Protein AF-A0A5C4TIG8-F1 (afdb_monomer)

Radius of gyration: 18.13 Å; Cα contacts (8 Å, |Δi|>4): 26; chains: 1; bounding box: 36×26×47 Å

Secondary structure (DSSP, 8-state):
-------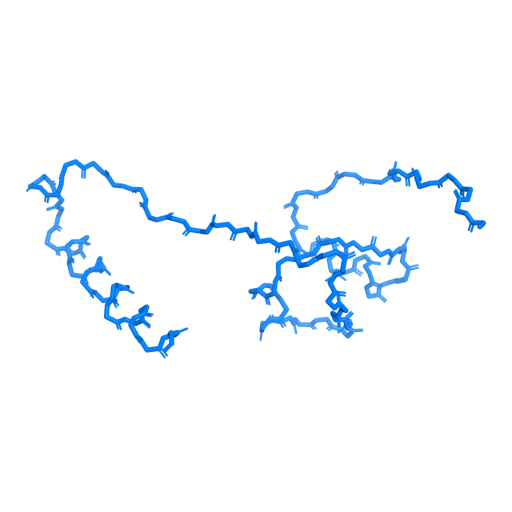------HHHHHHHHHTTS------HHHHHT--SS------SS----------S-GGGS-HHHHHHHHHHHHHHHTT-

pLDDT: mean 86.45, std 12.19, range [38.88, 96.75]

Structure (mmCIF, N/CA/C/O backbone):
data_AF-A0A5C4TIG8-F1
#
_entry.id   AF-A0A5C4TIG8-F1
#
loop_
_atom_site.group_PDB
_atom_site.id
_atom_site.type_symbol
_atom_site.label_atom_id
_atom_site.label_alt_id
_atom_site.label_comp_id
_atom_site.label_asym_id
_atom_site.label_entity_id
_atom_site.label_seq_id
_atom_site.pdbx_PDB_ins_code
_atom_site.Cartn_x
_atom_site.Cartn_y
_atom_site.Cartn_z
_atom_site.occupancy
_atom_site.B_iso_or_equiv
_atom_site.auth_seq_id
_atom_site.auth_comp_id
_atom_site.auth_asym_id
_atom_site.auth_atom_id
_atom_site.pdbx_PDB_model_num
ATOM 1 N N . MET A 1 1 ? 18.417 15.514 -22.309 1.00 38.88 1 MET A N 1
ATOM 2 C CA . MET A 1 1 ? 17.431 15.183 -23.361 1.00 38.88 1 MET A CA 1
ATOM 3 C C . MET A 1 1 ? 16.177 14.613 -22.695 1.00 38.88 1 MET A C 1
ATOM 5 O O . MET A 1 1 ? 16.063 13.410 -22.572 1.00 38.88 1 MET A O 1
ATOM 9 N N . PHE A 1 2 ? 15.262 15.465 -22.220 1.00 53.66 2 PHE A N 1
ATOM 10 C CA . PHE A 1 2 ? 13.915 15.064 -21.778 1.00 53.66 2 PHE A CA 1
ATOM 11 C C . PHE A 1 2 ? 12.914 15.904 -22.573 1.00 53.66 2 PHE A C 1
ATOM 13 O O . PHE A 1 2 ? 12.427 16.936 -22.120 1.00 53.66 2 PHE A O 1
ATOM 20 N N . ARG A 1 3 ? 12.714 15.532 -23.840 1.00 48.81 3 ARG A N 1
ATOM 21 C CA . ARG A 1 3 ? 11.700 16.155 -24.692 1.00 48.81 3 ARG A CA 1
ATOM 22 C C . ARG A 1 3 ? 10.348 15.525 -24.347 1.00 48.81 3 ARG A C 1
ATOM 24 O O . ARG A 1 3 ? 10.113 14.369 -24.664 1.00 48.81 3 ARG A O 1
ATOM 31 N N . HIS A 1 4 ? 9.501 16.341 -23.719 1.00 59.97 4 HIS A N 1
ATOM 32 C CA . HIS A 1 4 ? 8.038 16.242 -23.662 1.00 59.97 4 HIS A CA 1
ATOM 33 C C . HIS A 1 4 ? 7.488 15.074 -22.821 1.00 59.97 4 HIS A C 1
ATOM 35 O O . HIS A 1 4 ? 7.010 14.076 -23.353 1.00 59.97 4 HIS A O 1
ATOM 41 N N . LEU A 1 5 ? 7.491 15.229 -21.491 1.00 65.06 5 LEU A N 1
ATOM 42 C CA . LEU A 1 5 ? 6.615 14.429 -20.631 1.00 65.06 5 LEU A CA 1
ATOM 43 C C . LEU A 1 5 ? 5.164 14.832 -20.939 1.00 65.06 5 LEU A C 1
ATOM 45 O O . LEU A 1 5 ? 4.698 15.880 -20.499 1.00 65.06 5 LEU A O 1
ATOM 49 N N . ALA A 1 6 ? 4.479 14.034 -21.752 1.00 76.00 6 ALA A N 1
ATOM 50 C CA . ALA A 1 6 ? 3.071 14.223 -22.069 1.00 76.00 6 ALA A CA 1
ATOM 51 C C . ALA A 1 6 ? 2.248 13.201 -21.286 1.00 76.00 6 ALA A C 1
ATOM 53 O O . ALA A 1 6 ? 2.458 11.995 -21.421 1.00 76.00 6 ALA A O 1
ATOM 54 N N . ILE A 1 7 ? 1.309 13.686 -20.475 1.00 80.00 7 ILE A N 1
ATOM 55 C CA . ILE A 1 7 ? 0.311 12.833 -19.827 1.00 80.00 7 ILE A CA 1
ATOM 56 C C . ILE A 1 7 ? -0.640 12.358 -20.928 1.00 80.00 7 ILE A C 1
ATOM 58 O O . ILE A 1 7 ? -1.352 13.179 -21.505 1.00 80.00 7 ILE A O 1
ATOM 62 N N . ARG A 1 8 ? -0.606 11.059 -21.248 1.00 84.62 8 ARG A N 1
ATOM 63 C CA . ARG A 1 8 ? -1.488 10.463 -22.266 1.00 84.62 8 ARG A CA 1
ATOM 64 C C . ARG A 1 8 ? -2.866 10.149 -21.701 1.00 84.62 8 ARG A C 1
ATOM 66 O O . ARG A 1 8 ? -3.859 10.560 -22.285 1.00 84.62 8 ARG A O 1
ATOM 73 N N . ASP A 1 9 ? -2.897 9.518 -20.533 1.00 84.19 9 ASP A N 1
ATOM 74 C CA . ASP A 1 9 ? -4.119 9.051 -19.887 1.00 84.19 9 ASP A CA 1
ATOM 75 C C . ASP A 1 9 ? -4.165 9.515 -18.427 1.00 84.19 9 ASP A C 1
ATOM 77 O O . ASP A 1 9 ? -3.131 9.685 -17.774 1.00 84.19 9 ASP A O 1
ATOM 81 N N . LYS A 1 10 ? -5.378 9.735 -17.913 1.00 87.62 10 LYS A N 1
ATOM 82 C CA . LYS A 1 10 ? -5.642 10.025 -16.498 1.00 87.62 10 LYS A CA 1
ATOM 83 C C . LYS A 1 10 ? -6.649 9.011 -15.986 1.00 87.62 10 LYS A C 1
ATOM 85 O O . LYS A 1 10 ? -7.814 9.056 -16.368 1.00 87.62 10 LYS A O 1
ATOM 90 N N . ILE A 1 11 ? -6.185 8.102 -15.141 1.00 88.75 11 ILE A N 1
ATOM 91 C CA . ILE A 1 11 ? -6.969 6.978 -14.633 1.00 88.75 11 ILE A CA 1
ATOM 92 C C . ILE A 1 11 ? -6.808 6.965 -13.117 1.00 88.75 11 ILE A C 1
ATOM 94 O O . ILE A 1 11 ? -5.698 7.137 -12.622 1.00 88.75 11 ILE A O 1
ATOM 98 N N . GLN A 1 12 ? -7.921 6.826 -12.396 1.00 84.31 12 GLN A N 1
ATOM 99 C CA . GLN A 1 12 ? -7.936 6.818 -10.927 1.00 84.31 12 GLN A CA 1
ATOM 100 C C . GLN A 1 12 ? -7.982 5.408 -10.327 1.00 84.31 12 GLN A C 1
ATOM 102 O O . GLN A 1 12 ? -7.747 5.256 -9.136 1.00 84.31 12 GLN A O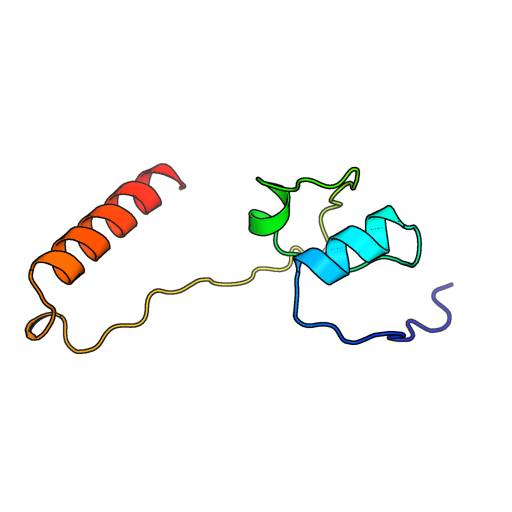 1
ATOM 107 N N . ASP A 1 13 ? -8.311 4.396 -11.129 1.00 90.00 13 ASP A N 1
ATOM 108 C CA . ASP A 1 13 ? -8.320 3.000 -10.700 1.00 90.00 13 ASP A CA 1
ATOM 109 C C . ASP A 1 13 ? -6.924 2.381 -10.861 1.00 90.00 13 ASP A C 1
ATOM 111 O O . ASP A 1 13 ? -6.446 2.168 -11.980 1.00 90.00 13 ASP A O 1
ATOM 115 N N . ASP A 1 14 ? -6.295 2.073 -9.728 1.00 88.62 14 ASP A N 1
ATOM 116 C CA . ASP A 1 14 ? -4.953 1.498 -9.652 1.00 88.62 14 ASP A CA 1
ATOM 117 C C . ASP A 1 14 ? -4.847 0.144 -10.366 1.00 88.62 14 ASP A C 1
ATOM 119 O O . ASP A 1 14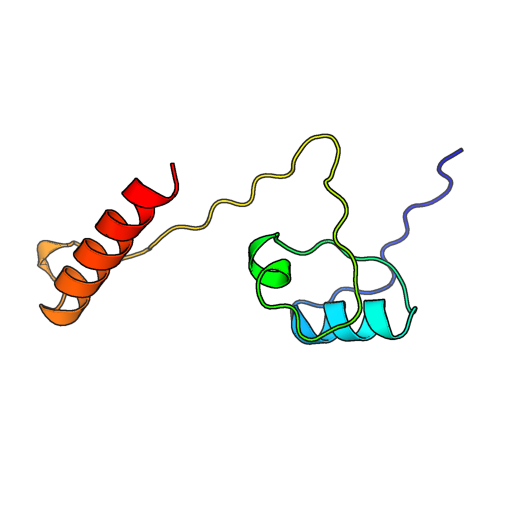 ? -3.828 -0.132 -11.002 1.00 88.62 14 ASP A O 1
ATOM 123 N N . TYR A 1 15 ? -5.889 -0.696 -10.328 1.00 91.69 15 TYR A N 1
ATOM 124 C CA . TYR A 1 15 ? -5.866 -1.989 -11.019 1.00 91.69 15 TYR A CA 1
ATOM 125 C C . TYR A 1 15 ? -5.844 -1.807 -12.532 1.00 91.69 15 TYR A C 1
ATOM 127 O O . TYR A 1 15 ? -5.064 -2.465 -13.221 1.00 91.69 15 TYR A O 1
ATOM 135 N N . THR A 1 16 ? -6.647 -0.874 -13.046 1.00 93.44 16 THR A N 1
ATOM 136 C CA . THR A 1 16 ? -6.640 -0.533 -14.471 1.00 93.44 16 THR A CA 1
ATOM 137 C C . THR A 1 16 ? -5.277 0.021 -14.890 1.00 93.44 16 THR A C 1
ATOM 139 O O . THR A 1 16 ? -4.718 -0.412 -15.898 1.00 93.44 16 THR A O 1
ATOM 142 N N . VAL A 1 17 ? -4.690 0.920 -14.092 1.00 93.38 17 VAL A N 1
ATOM 143 C CA . VAL A 1 17 ? -3.343 1.454 -14.342 1.00 93.38 17 VAL A CA 1
ATOM 144 C C . VAL A 1 17 ? -2.298 0.335 -14.395 1.00 93.38 17 VAL A C 1
ATOM 146 O O . VAL A 1 17 ? -1.512 0.278 -15.341 1.00 93.38 17 VAL A O 1
ATOM 149 N N . MET A 1 18 ? -2.287 -0.571 -13.415 1.00 94.38 18 MET A N 1
ATOM 150 C CA . MET A 1 18 ? -1.317 -1.668 -13.358 1.00 94.38 18 MET A CA 1
ATOM 151 C C . MET A 1 18 ? -1.482 -2.661 -14.517 1.00 94.38 18 MET A C 1
ATOM 153 O O . MET A 1 18 ? -0.483 -3.045 -15.127 1.00 94.38 18 MET A O 1
ATOM 157 N N . ALA A 1 19 ? -2.719 -3.005 -14.889 1.00 94.81 19 ALA A N 1
ATOM 158 C CA . ALA A 1 19 ? -3.004 -3.854 -16.047 1.00 94.81 19 ALA A CA 1
ATOM 159 C C . ALA A 1 19 ? -2.525 -3.216 -17.364 1.00 94.81 19 ALA A C 1
ATOM 161 O O . ALA A 1 19 ? -1.972 -3.892 -18.230 1.00 94.81 19 ALA A O 1
ATOM 162 N N . MET A 1 20 ? -2.677 -1.897 -17.520 1.00 94.75 20 MET A N 1
ATOM 163 C CA . MET A 1 20 ? -2.171 -1.181 -18.696 1.00 94.75 20 MET A CA 1
ATOM 164 C C . MET A 1 20 ? -0.640 -1.179 -18.770 1.00 94.75 20 MET A C 1
ATOM 166 O O . MET A 1 20 ? -0.075 -1.289 -19.862 1.00 94.75 20 MET A O 1
ATOM 170 N N . VAL A 1 21 ? 0.038 -1.068 -17.624 1.00 95.38 21 VAL A N 1
ATOM 171 C CA . VAL A 1 21 ? 1.502 -1.184 -17.548 1.00 95.38 21 VAL A CA 1
ATOM 172 C C . VAL A 1 21 ? 1.944 -2.603 -17.916 1.00 95.38 21 VAL A C 1
ATOM 174 O O . VAL A 1 21 ? 2.859 -2.757 -18.725 1.00 95.38 21 VAL A O 1
ATOM 177 N N . GLU A 1 22 ? 1.266 -3.635 -17.408 1.00 96.62 22 GLU A N 1
ATOM 178 C CA . GLU A 1 22 ? 1.518 -5.034 -17.784 1.00 96.62 22 GLU A CA 1
ATOM 179 C C . GLU A 1 22 ? 1.326 -5.266 -19.294 1.00 96.62 22 GLU A C 1
ATOM 181 O O . GLU A 1 22 ? 2.172 -5.879 -19.950 1.00 96.62 22 GLU A O 1
ATOM 186 N N . ALA A 1 23 ? 0.277 -4.677 -19.876 1.00 96.75 23 ALA A N 1
ATOM 187 C CA . ALA A 1 23 ? -0.001 -4.692 -21.312 1.00 96.75 23 ALA A CA 1
ATOM 188 C C . ALA A 1 23 ? 0.957 -3.819 -22.151 1.00 96.75 23 ALA A C 1
ATOM 190 O O . ALA A 1 23 ? 0.796 -3.715 -23.368 1.00 96.75 23 ALA A O 1
ATOM 191 N N . ARG A 1 24 ? 1.976 -3.208 -21.529 1.00 95.44 24 ARG A N 1
ATOM 192 C CA . ARG A 1 24 ? 3.002 -2.360 -22.163 1.00 95.44 24 ARG A CA 1
ATOM 193 C C . ARG A 1 24 ? 2.461 -1.092 -22.829 1.00 95.44 24 ARG A C 1
ATOM 195 O O . ARG A 1 24 ? 3.078 -0.574 -23.760 1.00 95.44 24 ARG A O 1
ATOM 202 N N . LEU A 1 25 ? 1.344 -0.555 -22.340 1.00 93.44 25 LEU A N 1
ATOM 203 C CA . LEU A 1 25 ? 0.767 0.694 -22.853 1.00 93.44 25 LEU A CA 1
ATOM 204 C C . LEU A 1 25 ? 1.481 1.948 -22.323 1.00 93.44 25 LEU A C 1
ATOM 206 O O . LEU A 1 25 ? 1.332 3.031 -22.890 1.00 93.44 25 LEU A O 1
ATOM 210 N N . GLY A 1 26 ? 2.296 1.815 -21.274 1.00 91.06 26 GLY A N 1
ATOM 211 C CA . GLY A 1 26 ? 3.092 2.914 -20.741 1.00 91.06 26 GLY A CA 1
ATOM 212 C C . GLY A 1 26 ? 3.709 2.617 -19.378 1.00 91.06 26 GLY A C 1
ATOM 213 O O . GLY A 1 26 ? 3.860 1.464 -18.981 1.00 91.06 26 GLY A O 1
ATOM 214 N N . VAL A 1 27 ? 4.061 3.691 -18.672 1.00 92.94 27 VAL A N 1
ATOM 215 C CA . VAL A 1 27 ? 4.517 3.686 -17.276 1.00 92.94 27 VAL A CA 1
ATOM 216 C C . VAL A 1 27 ? 3.592 4.574 -16.452 1.00 92.94 27 VAL A C 1
ATOM 218 O O . VAL A 1 27 ? 3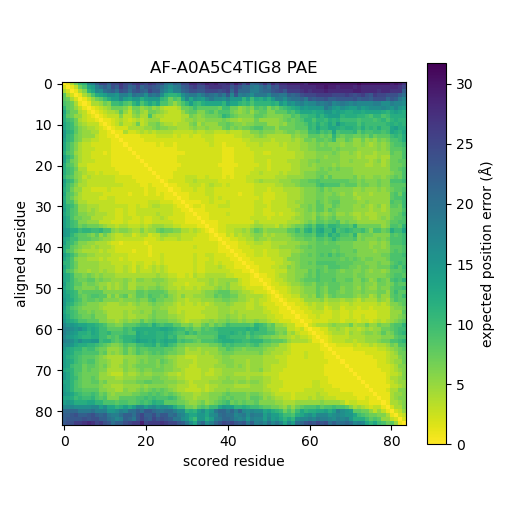.026 5.530 -16.985 1.00 92.94 27 VAL A O 1
ATOM 221 N N . SER A 1 28 ? 3.452 4.282 -15.163 1.00 92.31 28 SER A N 1
ATOM 222 C CA . SER A 1 28 ? 2.630 5.078 -14.253 1.00 92.31 28 SER A CA 1
ATOM 223 C C . SER A 1 28 ? 3.279 5.202 -12.878 1.00 92.31 28 SER A C 1
ATOM 225 O O . SER A 1 28 ? 4.221 4.477 -12.558 1.00 92.31 28 SER A O 1
ATOM 227 N N . PHE A 1 29 ? 2.760 6.124 -12.072 1.00 90.75 29 PHE A N 1
ATOM 228 C CA . PHE A 1 29 ? 3.068 6.220 -10.652 1.00 90.75 29 PHE A CA 1
ATOM 229 C C . PHE A 1 29 ? 2.010 5.456 -9.865 1.00 90.75 29 PHE A C 1
ATOM 231 O O . PHE A 1 29 ? 0.817 5.675 -10.055 1.00 90.75 29 PHE A O 1
ATOM 238 N N . VAL A 1 30 ? 2.460 4.580 -8.974 1.00 90.00 30 VAL A N 1
ATOM 239 C CA . VAL A 1 30 ? 1.615 3.851 -8.026 1.00 90.00 30 VAL A CA 1
ATOM 240 C C . VAL A 1 30 ? 2.259 3.923 -6.648 1.00 90.00 30 VAL A C 1
ATOM 242 O O . VAL A 1 30 ? 3.480 4.065 -6.538 1.00 90.00 30 VAL A O 1
ATOM 245 N N . SER A 1 31 ? 1.448 3.855 -5.595 1.00 89.44 31 SER A N 1
ATOM 246 C CA . SER A 1 31 ? 1.990 3.757 -4.240 1.00 89.44 31 SER A CA 1
ATOM 247 C C . SER A 1 31 ? 2.655 2.395 -4.029 1.00 89.44 31 SER A C 1
ATOM 249 O O . SER A 1 31 ? 2.246 1.390 -4.611 1.00 89.44 31 SER A O 1
ATOM 251 N N . GLU A 1 32 ? 3.666 2.348 -3.164 1.00 88.56 32 GLU A N 1
ATOM 252 C CA . GLU A 1 32 ? 4.324 1.091 -2.791 1.00 88.56 32 GLU A CA 1
ATOM 253 C C . GLU A 1 32 ? 3.336 0.080 -2.192 1.00 88.56 32 GLU A C 1
ATOM 255 O O . GLU A 1 32 ? 3.436 -1.113 -2.467 1.00 88.56 32 GLU A O 1
ATOM 260 N N . LEU A 1 33 ? 2.315 0.565 -1.477 1.00 88.06 33 LEU A N 1
ATOM 261 C CA . LEU A 1 33 ? 1.245 -0.262 -0.918 1.00 88.06 33 LEU A CA 1
ATOM 262 C C . LEU A 1 33 ? 0.521 -1.092 -1.991 1.00 88.06 33 LEU A C 1
ATOM 264 O O . LEU A 1 33 ? 0.200 -2.255 -1.757 1.00 88.06 33 LEU A O 1
ATOM 268 N N . MET A 1 34 ? 0.293 -0.521 -3.179 1.00 88.62 34 MET A N 1
ATOM 269 C CA . MET A 1 34 ? -0.337 -1.247 -4.291 1.00 88.62 34 MET A CA 1
ATOM 270 C C . MET A 1 34 ? 0.601 -2.290 -4.903 1.00 88.62 34 MET A C 1
ATOM 272 O O . MET A 1 34 ? 0.141 -3.314 -5.407 1.00 88.62 34 MET A O 1
ATOM 276 N N . LEU A 1 35 ? 1.917 -2.072 -4.822 1.00 88.94 35 LEU A N 1
ATOM 277 C CA . LEU A 1 35 ? 2.911 -3.038 -5.283 1.00 88.94 35 LEU A CA 1
ATOM 278 C C . LEU A 1 35 ? 3.038 -4.244 -4.343 1.00 88.94 35 LEU A C 1
ATOM 280 O O . LEU A 1 35 ? 3.334 -5.338 -4.816 1.00 88.94 35 LEU A O 1
ATOM 284 N N . THR A 1 36 ? 2.783 -4.076 -3.039 1.00 86.62 36 THR A N 1
ATOM 285 C CA . THR A 1 36 ? 2.895 -5.153 -2.037 1.00 86.62 36 THR A CA 1
ATOM 286 C C . THR A 1 36 ? 1.980 -6.345 -2.331 1.00 86.62 36 THR A C 1
ATOM 288 O O . THR A 1 36 ? 2.348 -7.480 -2.045 1.00 86.62 36 THR A O 1
ATOM 291 N N . ASN A 1 37 ? 0.812 -6.107 -2.931 1.00 83.62 37 ASN A N 1
ATOM 292 C CA . ASN A 1 37 ? -0.141 -7.153 -3.310 1.00 83.62 37 ASN A CA 1
ATOM 293 C C . ASN A 1 37 ? -0.494 -7.082 -4.804 1.00 83.62 37 ASN A C 1
ATOM 295 O O . ASN A 1 37 ? -1.656 -7.207 -5.189 1.00 83.62 37 ASN A O 1
ATOM 299 N N . CYS A 1 38 ? 0.504 -6.816 -5.649 1.00 88.00 38 CYS A N 1
ATOM 300 C CA . CYS A 1 38 ? 0.295 -6.663 -7.083 1.00 88.00 38 CYS A CA 1
ATOM 301 C C . CYS A 1 38 ? 0.064 -8.027 -7.763 1.00 88.00 38 CYS A C 1
ATOM 303 O O . CYS A 1 38 ? 0.951 -8.881 -7.710 1.00 88.00 38 CYS A O 1
ATOM 305 N N . PRO A 1 39 ? -1.076 -8.245 -8.448 1.00 92.44 39 PRO A N 1
ATOM 306 C CA . PRO A 1 39 ? -1.325 -9.485 -9.185 1.00 92.44 39 PRO A CA 1
ATOM 307 C C . PRO A 1 39 ? -0.728 -9.478 -10.603 1.00 92.44 39 PRO A C 1
ATOM 309 O O . PRO A 1 39 ? -0.892 -10.452 -11.332 1.00 92.44 39 PRO A O 1
ATOM 312 N N . PHE A 1 40 ? -0.076 -8.384 -11.007 1.00 94.94 40 PHE A N 1
ATOM 313 C CA . PHE A 1 40 ? 0.418 -8.167 -12.364 1.00 94.94 40 PHE A CA 1
ATOM 314 C C . PHE A 1 40 ? 1.937 -8.340 -12.442 1.00 94.94 40 PHE A C 1
ATOM 316 O O . PHE A 1 40 ? 2.669 -8.024 -11.503 1.00 94.94 40 PHE A O 1
ATOM 323 N N . ALA A 1 41 ? 2.436 -8.781 -13.595 1.00 95.44 41 ALA A N 1
ATOM 324 C CA . ALA A 1 41 ? 3.859 -8.948 -13.877 1.00 95.44 41 ALA A CA 1
ATOM 325 C C . ALA A 1 41 ? 4.555 -7.602 -14.172 1.00 95.44 41 ALA A C 1
ATOM 327 O O . ALA A 1 41 ? 5.103 -7.377 -15.254 1.00 95.44 41 ALA A O 1
ATOM 328 N N . ILE A 1 42 ? 4.539 -6.694 -13.196 1.00 94.56 42 ILE A N 1
ATOM 329 C CA . ILE A 1 42 ? 5.139 -5.358 -13.277 1.00 94.56 42 ILE A CA 1
ATOM 330 C C . ILE A 1 42 ? 6.207 -5.169 -12.198 1.00 94.56 42 ILE A C 1
ATOM 332 O O . ILE A 1 42 ? 6.235 -5.862 -11.185 1.00 94.56 42 ILE A O 1
ATOM 336 N N . LYS A 1 43 ? 7.112 -4.212 -12.415 1.00 92.81 43 LYS A N 1
ATOM 337 C CA . LYS A 1 43 ? 8.187 -3.893 -11.471 1.00 92.81 43 LYS A CA 1
ATOM 338 C C . LYS A 1 43 ? 8.109 -2.432 -11.051 1.00 92.81 43 LYS A C 1
ATOM 340 O O . LYS A 1 43 ? 8.171 -1.545 -11.898 1.00 92.81 43 LYS A O 1
ATOM 345 N N . GLY A 1 44 ? 8.045 -2.197 -9.743 1.00 92.88 44 GLY A N 1
ATOM 346 C CA . GLY A 1 44 ? 8.226 -0.871 -9.162 1.00 92.88 44 GLY A CA 1
ATOM 347 C C . GLY A 1 44 ? 9.681 -0.415 -9.229 1.00 92.88 44 GLY A C 1
ATOM 348 O O . GLY A 1 44 ? 10.605 -1.203 -9.009 1.00 92.88 44 GLY A O 1
ATOM 349 N N . ILE A 1 45 ? 9.886 0.865 -9.527 1.00 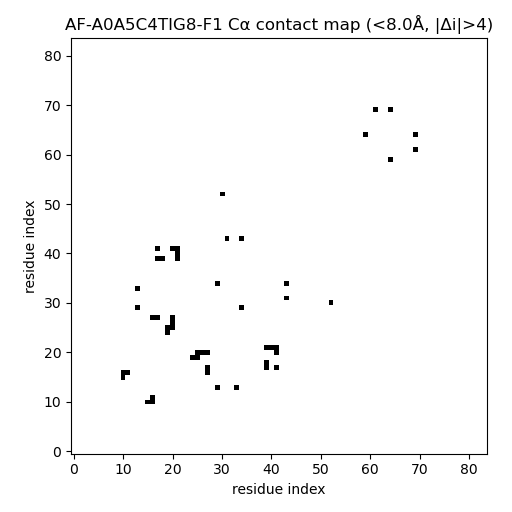92.19 45 ILE A N 1
ATOM 350 C CA . ILE A 1 45 ? 11.190 1.527 -9.461 1.00 92.19 45 ILE A CA 1
ATOM 351 C C . ILE A 1 45 ? 11.025 2.740 -8.540 1.00 92.19 45 ILE A C 1
ATOM 353 O O . ILE A 1 45 ? 10.095 3.520 -8.758 1.00 92.19 45 ILE A O 1
ATOM 357 N N . PRO A 1 46 ? 11.885 2.914 -7.519 1.00 91.00 46 PRO A N 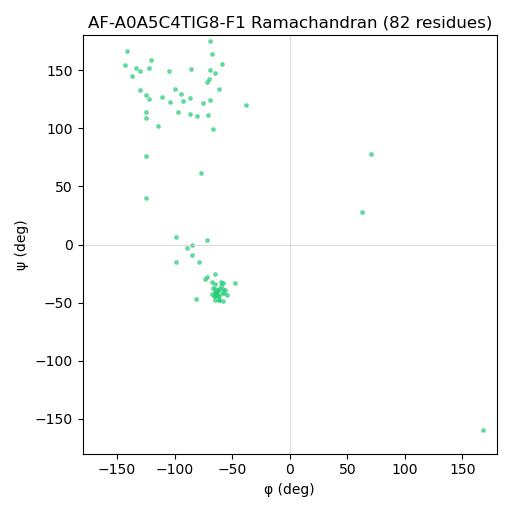1
ATOM 358 C CA . PRO A 1 46 ? 11.781 4.051 -6.616 1.00 91.00 46 PRO A CA 1
ATOM 359 C C . PRO A 1 46 ? 12.040 5.362 -7.361 1.00 91.00 46 PRO A C 1
ATOM 361 O O . PRO A 1 46 ? 12.848 5.428 -8.291 1.00 91.00 46 PRO A O 1
ATOM 364 N N . THR A 1 47 ? 11.370 6.427 -6.934 1.00 90.88 47 THR A N 1
ATOM 365 C CA . THR A 1 47 ? 11.578 7.762 -7.495 1.00 90.88 47 THR A CA 1
ATOM 366 C C . THR A 1 47 ? 12.733 8.468 -6.799 1.00 90.88 47 THR A C 1
ATOM 368 O O . THR A 1 47 ? 13.024 8.233 -5.628 1.00 90.88 47 THR A O 1
ATOM 371 N N . THR A 1 48 ? 13.406 9.364 -7.519 1.00 92.75 48 THR A N 1
ATOM 372 C CA . THR A 1 48 ? 14.386 10.286 -6.937 1.00 92.75 48 TH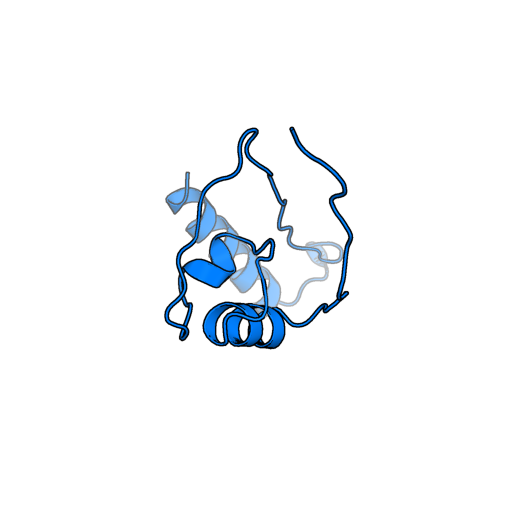R A CA 1
ATOM 373 C C . THR A 1 48 ? 13.988 11.715 -7.311 1.00 92.75 48 THR A C 1
ATOM 375 O O . THR A 1 48 ? 14.014 12.044 -8.498 1.00 92.75 48 THR A O 1
ATOM 378 N N . PRO A 1 49 ? 13.607 12.565 -6.340 1.00 90.88 49 PRO A N 1
ATOM 379 C CA . PRO A 1 49 ? 13.498 12.278 -4.904 1.00 90.88 49 PRO A CA 1
ATOM 380 C C . PRO A 1 49 ? 12.366 11.286 -4.572 1.00 90.88 49 PRO A C 1
ATOM 382 O O . PRO A 1 49 ? 11.479 11.035 -5.393 1.00 90.88 49 PRO A O 1
ATOM 385 N N . ALA A 1 50 ? 12.403 10.722 -3.363 1.00 88.94 50 ALA A N 1
ATOM 386 C CA . ALA A 1 50 ? 11.312 9.893 -2.860 1.00 88.94 50 ALA A CA 1
ATOM 387 C C . ALA A 1 50 ? 10.018 10.720 -2.772 1.00 88.94 50 ALA A C 1
ATOM 389 O O . ALA A 1 50 ? 10.028 11.855 -2.288 1.00 88.94 50 ALA A O 1
ATOM 390 N N . LEU A 1 51 ? 8.913 10.156 -3.257 1.00 88.19 51 LEU A N 1
ATOM 391 C CA . LEU A 1 51 ? 7.582 10.750 -3.158 1.00 88.19 51 LEU A CA 1
ATOM 392 C C . LEU A 1 51 ? 6.859 10.145 -1.955 1.00 88.19 51 LEU A C 1
ATOM 394 O O . LEU A 1 51 ? 6.530 8.963 -1.959 1.00 88.19 51 LEU A O 1
ATOM 398 N N . ASN A 1 52 ? 6.589 10.966 -0.943 1.00 85.06 52 ASN A N 1
ATOM 399 C CA . ASN A 1 52 ? 5.847 10.538 0.239 1.00 85.06 52 ASN A CA 1
ATOM 400 C C . ASN A 1 52 ? 4.358 10.836 0.054 1.00 85.06 52 ASN A C 1
ATOM 402 O O . ASN A 1 52 ? 3.976 11.988 -0.155 1.00 85.06 52 ASN A O 1
ATOM 406 N N . HIS A 1 53 ? 3.522 9.805 0.167 1.00 82.31 53 HIS A N 1
ATOM 407 C CA . HIS A 1 53 ? 2.068 9.935 0.138 1.00 82.31 53 HIS A CA 1
ATOM 408 C C . HIS A 1 53 ? 1.485 9.544 1.500 1.00 82.31 53 HIS A C 1
ATOM 410 O O . HIS A 1 53 ? 1.393 8.363 1.832 1.00 82.31 53 HIS A O 1
ATOM 416 N N . SER A 1 54 ? 1.114 10.539 2.308 1.00 86.56 54 SER A N 1
ATOM 417 C CA . SER A 1 54 ? 0.580 10.310 3.653 1.00 86.56 54 SER A CA 1
ATOM 418 C C . SER A 1 54 ? -0.808 9.669 3.600 1.00 86.56 54 SER A C 1
ATOM 420 O O . SER A 1 54 ? -1.733 10.227 3.014 1.00 86.56 54 SER A O 1
ATOM 422 N N . ILE A 1 55 ? -0.967 8.526 4.267 1.00 86.44 55 ILE A N 1
ATOM 423 C CA . ILE A 1 55 ? -2.267 7.897 4.530 1.00 86.44 55 ILE A CA 1
ATOM 424 C C . ILE A 1 55 ? -2.670 8.246 5.964 1.00 86.44 55 ILE A C 1
ATOM 426 O O . ILE A 1 55 ? -1.848 8.198 6.880 1.00 86.44 55 ILE A O 1
ATOM 430 N N . SER A 1 56 ? -3.919 8.657 6.172 1.00 89.31 56 SER A N 1
ATOM 431 C CA . SER A 1 56 ? -4.410 9.110 7.478 1.00 89.31 56 SER A CA 1
ATOM 432 C C . SER A 1 56 ? -5.796 8.555 7.772 1.00 89.31 56 SER A C 1
ATOM 434 O O . SER A 1 56 ? -6.620 8.413 6.871 1.00 89.31 56 SER A O 1
ATOM 436 N N . LEU A 1 57 ? -6.047 8.254 9.046 1.00 90.62 57 LEU A N 1
ATOM 437 C CA . LEU A 1 57 ? -7.367 7.878 9.540 1.00 90.62 57 LEU A CA 1
ATOM 438 C C . LEU A 1 57 ? -8.130 9.151 9.900 1.00 90.62 57 LEU A C 1
ATOM 440 O O . LEU A 1 57 ? -7.637 9.970 10.672 1.00 90.62 57 LEU A O 1
ATOM 444 N N . ALA A 1 58 ? -9.329 9.309 9.347 1.00 92.12 58 ALA A N 1
ATOM 445 C CA . ALA A 1 58 ? -10.223 10.409 9.676 1.00 92.12 58 ALA A CA 1
ATOM 446 C C . ALA A 1 58 ? -11.432 9.866 10.439 1.00 92.12 58 ALA A C 1
ATOM 448 O O . ALA A 1 58 ? -12.111 8.948 9.979 1.00 92.12 58 ALA A O 1
ATOM 449 N N . TYR A 1 59 ? -11.703 10.443 11.603 1.00 90.56 59 TYR A N 1
ATOM 450 C CA . TYR A 1 59 ? -12.836 10.087 12.443 1.00 90.56 59 TYR A CA 1
ATOM 451 C C . TYR A 1 59 ? -13.406 11.336 13.121 1.00 90.56 59 TYR A C 1
ATOM 453 O O . TYR A 1 59 ? -12.715 12.338 13.298 1.00 90.56 59 TYR A O 1
ATOM 461 N N . GLN A 1 60 ? -14.695 11.280 13.463 1.00 86.19 60 GLN A N 1
ATOM 462 C CA . GLN A 1 60 ? -15.330 12.280 14.328 1.00 86.19 60 GLN A CA 1
ATOM 463 C C . GLN A 1 60 ? -14.791 12.161 15.757 1.00 86.19 60 GLN A C 1
ATOM 465 O O . GLN A 1 60 ? -14.053 11.229 16.045 1.00 86.19 60 GLN A O 1
ATOM 470 N N . ASP A 1 61 ? -15.193 13.063 16.656 1.00 88.62 61 ASP A N 1
ATOM 471 C CA . ASP A 1 61 ? -14.782 13.048 18.066 1.00 88.62 61 ASP A CA 1
ATOM 472 C C . ASP A 1 61 ? -14.685 11.612 18.641 1.00 88.62 61 ASP A C 1
ATOM 474 O O . ASP A 1 61 ? -15.695 10.892 18.647 1.00 88.62 61 ASP A O 1
ATOM 478 N N . PRO A 1 62 ? -13.496 11.185 19.119 1.00 83.75 62 PRO A N 1
ATOM 479 C CA . PRO A 1 62 ? -13.280 9.870 19.715 1.00 83.75 62 PRO A CA 1
ATOM 480 C C . PRO A 1 62 ? -14.320 9.473 20.759 1.00 83.75 62 PRO A C 1
ATOM 482 O O . PRO A 1 62 ? -14.651 8.290 20.874 1.00 83.75 62 PRO A O 1
ATOM 485 N N . ALA A 1 63 ? -14.862 10.437 21.510 1.00 87.12 63 ALA A N 1
ATOM 486 C CA . ALA A 1 63 ? -15.893 10.181 22.509 1.00 87.12 63 ALA A CA 1
ATOM 487 C C . ALA A 1 63 ? -17.137 9.520 21.889 1.00 87.12 63 ALA A C 1
ATOM 489 O O . ALA A 1 63 ? -17.677 8.570 22.466 1.00 87.12 63 ALA A O 1
ATOM 490 N N . ASN A 1 64 ? -17.507 9.944 20.678 1.00 91.88 64 ASN A N 1
ATOM 491 C CA . ASN A 1 64 ? -18.716 9.538 19.959 1.00 91.88 64 ASN A CA 1
ATOM 492 C C . ASN A 1 64 ? -18.532 8.291 19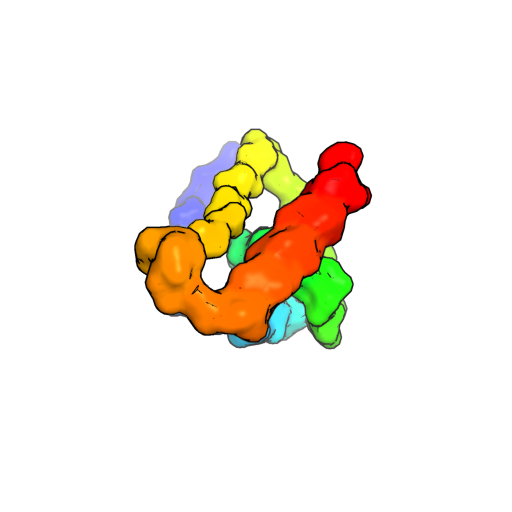.083 1.00 91.88 64 ASN A C 1
ATOM 494 O O . ASN A 1 64 ? -19.491 7.814 18.475 1.00 91.88 64 ASN A O 1
ATOM 498 N N . LEU A 1 65 ? -17.320 7.739 19.004 1.00 94.19 65 LEU A N 1
ATOM 499 C CA . LEU A 1 65 ? -17.071 6.532 18.226 1.00 94.19 65 LEU A CA 1
ATOM 500 C C . LEU A 1 65 ? -17.718 5.299 18.862 1.00 94.19 65 LEU A C 1
ATOM 502 O O . LEU A 1 65 ? -17.698 5.110 20.084 1.00 94.19 65 LEU A O 1
ATOM 506 N N . SER A 1 66 ? -18.233 4.416 18.002 1.00 94.94 66 SER A N 1
ATOM 507 C CA . SER A 1 66 ? -18.714 3.099 18.419 1.00 94.94 66 SER A CA 1
ATOM 508 C C . SER A 1 66 ? -17.592 2.298 19.090 1.00 94.94 66 SER A C 1
ATOM 510 O O . SER A 1 66 ? -16.408 2.509 18.812 1.00 94.94 66 SER A O 1
ATOM 512 N N . ILE A 1 67 ? -17.952 1.334 19.943 1.00 94.44 67 ILE A N 1
ATOM 513 C CA . ILE A 1 67 ? -16.967 0.446 20.584 1.00 94.44 67 ILE A CA 1
ATOM 514 C C . ILE A 1 67 ? -16.131 -0.276 19.517 1.00 94.44 67 ILE A C 1
ATOM 516 O O . ILE A 1 67 ? -14.914 -0.346 19.645 1.00 94.44 67 ILE A O 1
ATOM 520 N N . ALA A 1 68 ? -16.760 -0.745 18.435 1.00 95.44 68 ALA A N 1
ATOM 521 C CA . ALA A 1 68 ? -16.058 -1.398 17.332 1.00 95.44 68 ALA A CA 1
ATOM 522 C C . ALA A 1 68 ? -15.048 -0.457 16.652 1.00 95.44 68 ALA A C 1
ATOM 524 O O . ALA A 1 68 ? -13.908 -0.848 16.421 1.00 95.44 68 ALA A O 1
ATOM 525 N N . SER A 1 69 ? -15.430 0.798 16.395 1.00 95.00 69 SER A N 1
ATOM 526 C CA . SER A 1 69 ? -14.538 1.805 15.806 1.00 95.00 69 SER A CA 1
ATOM 527 C C . SER A 1 69 ? -13.351 2.125 16.716 1.00 95.00 69 SER A C 1
ATOM 529 O O . SER A 1 69 ? -12.233 2.222 16.225 1.00 95.00 69 SER A O 1
ATOM 531 N N . LYS A 1 70 ? -13.564 2.230 18.035 1.00 93.88 70 LYS A N 1
ATOM 532 C CA . LYS A 1 70 ? -12.482 2.430 19.016 1.00 93.88 70 LYS A CA 1
ATOM 533 C C . LYS A 1 70 ? -11.489 1.269 18.996 1.00 93.88 70 LYS A C 1
ATOM 535 O O . LYS A 1 70 ? -10.296 1.499 18.855 1.00 93.88 70 LYS A O 1
ATOM 540 N N . ARG A 1 71 ? -11.984 0.025 19.029 1.00 94.69 71 ARG A N 1
ATOM 541 C CA . ARG A 1 71 ? -11.137 -1.178 18.930 1.00 94.69 71 ARG A CA 1
ATOM 542 C C . ARG A 1 71 ? -10.371 -1.254 17.614 1.00 94.69 71 ARG A C 1
ATOM 544 O O . ARG A 1 71 ? -9.218 -1.663 17.611 1.00 94.69 71 ARG A O 1
ATOM 551 N N . PHE A 1 72 ? -10.995 -0.855 16.508 1.00 94.31 72 PHE A N 1
ATOM 552 C CA . PHE A 1 72 ? -10.318 -0.793 15.218 1.00 94.31 72 PHE A CA 1
ATOM 553 C C . PHE A 1 72 ? -9.191 0.246 15.214 1.00 94.31 72 PHE A C 1
ATOM 555 O O . PHE A 1 72 ? -8.103 -0.061 14.743 1.00 94.31 72 PHE A O 1
ATOM 562 N N . LEU A 1 73 ? -9.421 1.444 15.765 1.00 93.06 73 LEU A N 1
ATOM 563 C CA . LEU A 1 73 ? -8.374 2.464 15.886 1.00 93.06 73 LEU A CA 1
ATOM 564 C C . LEU A 1 73 ? -7.215 1.978 16.762 1.00 93.06 73 LEU A C 1
ATOM 566 O O . LEU A 1 73 ? -6.076 2.045 16.316 1.00 93.06 73 LEU A O 1
ATOM 570 N N . GLU A 1 74 ? -7.509 1.414 17.939 1.00 92.19 74 GLU A N 1
ATOM 571 C CA . GLU A 1 74 ? -6.501 0.812 18.829 1.00 92.19 74 GLU A CA 1
ATOM 572 C C . GLU A 1 74 ? -5.665 -0.248 18.093 1.00 92.19 74 GLU A C 1
ATOM 574 O O . GLU A 1 74 ? -4.441 -0.265 18.203 1.00 92.19 74 GLU A O 1
ATOM 579 N N . TYR A 1 75 ? -6.319 -1.104 17.301 1.00 93.75 75 TYR A N 1
ATOM 580 C CA . TYR A 1 75 ? -5.644 -2.118 16.496 1.00 93.75 75 TYR A CA 1
ATOM 581 C C . TYR A 1 75 ? -4.753 -1.506 15.407 1.00 93.75 75 TYR A C 1
ATOM 583 O O . TYR A 1 75 ? -3.601 -1.899 15.253 1.00 93.75 75 TYR A O 1
ATOM 591 N N . VAL A 1 76 ? -5.250 -0.536 14.635 1.00 92.44 76 VAL A N 1
ATOM 592 C CA . VAL A 1 76 ? -4.440 0.084 13.574 1.00 92.44 76 VAL A CA 1
ATOM 593 C C . VAL A 1 76 ? -3.249 0.845 14.165 1.00 92.44 76 VAL A C 1
ATOM 595 O O . VAL A 1 76 ? -2.153 0.790 13.608 1.00 92.44 76 VAL A O 1
ATOM 598 N N . GLU A 1 77 ? -3.432 1.520 15.301 1.00 89.38 77 GLU A N 1
ATOM 599 C CA . GLU A 1 77 ? -2.350 2.201 16.017 1.00 89.38 77 GLU A CA 1
ATOM 600 C C . GLU A 1 77 ? -1.293 1.223 16.540 1.00 89.38 77 GLU A C 1
ATOM 602 O O . GLU A 1 77 ? -0.102 1.497 16.380 1.00 89.38 77 GLU A O 1
ATOM 607 N N . SER A 1 78 ? -1.694 0.066 17.086 1.00 90.12 78 SER A N 1
ATOM 608 C CA . SER A 1 78 ? -0.737 -0.951 17.536 1.00 90.12 78 SER A CA 1
ATOM 609 C C . SER A 1 78 ? 0.073 -1.527 16.375 1.00 90.12 78 SER A C 1
ATOM 611 O O . SER A 1 78 ? 1.285 -1.656 16.491 1.00 90.12 78 SER A O 1
ATOM 613 N N . GLN A 1 79 ? -0.563 -1.793 15.228 1.00 86.38 79 GLN A N 1
ATOM 614 C CA . GLN A 1 79 ? 0.135 -2.298 14.039 1.00 86.38 79 GLN A CA 1
ATOM 615 C C . GLN A 1 79 ? 1.086 -1.259 13.436 1.00 86.38 79 GLN A C 1
ATOM 617 O O . GLN A 1 79 ? 2.118 -1.615 12.876 1.00 86.38 79 GLN A O 1
ATOM 622 N N . LYS A 1 80 ? 0.764 0.037 13.536 1.00 79.06 80 LYS A N 1
ATOM 623 C CA . LYS A 1 80 ? 1.640 1.104 13.035 1.00 79.06 80 LYS A CA 1
ATOM 624 C C . LYS A 1 80 ? 2.965 1.168 13.801 1.00 79.06 80 LYS A C 1
ATOM 626 O O . LYS A 1 80 ? 3.977 1.494 13.190 1.00 79.06 80 LYS A O 1
ATOM 631 N N . ALA A 1 81 ? 2.963 0.867 15.101 1.00 61.62 81 ALA A N 1
ATOM 632 C CA . ALA A 1 81 ? 4.176 0.855 15.922 1.00 61.62 81 ALA A CA 1
ATOM 633 C C . ALA A 1 81 ? 5.177 -0.237 15.494 1.00 61.62 81 ALA A C 1
ATOM 635 O O . ALA A 1 81 ? 6.377 -0.062 15.674 1.00 61.62 81 ALA A O 1
ATOM 636 N N . ASP A 1 82 ? 4.693 -1.314 14.872 1.00 56.44 82 ASP A N 1
ATOM 637 C CA . ASP A 1 82 ? 5.525 -2.403 14.345 1.00 56.44 82 ASP A CA 1
ATOM 638 C C . ASP A 1 82 ? 6.073 -2.116 12.930 1.00 56.44 82 ASP A C 1
ATOM 640 O O . ASP A 1 82 ? 6.904 -2.865 12.417 1.00 56.44 82 ASP A O 1
ATOM 644 N N . LEU A 1 83 ? 5.606 -1.040 12.280 1.00 56.72 83 LEU A N 1
ATOM 645 C CA . LEU A 1 83 ? 6.016 -0.610 10.935 1.00 56.72 83 LEU A CA 1
ATOM 646 C C . LEU A 1 83 ? 7.066 0.523 10.942 1.00 56.72 83 LEU A C 1
ATOM 648 O O . LEU A 1 83 ? 7.379 1.060 9.876 1.00 56.72 83 LEU A O 1
ATOM 652 N N . SER A 1 84 ? 7.590 0.902 12.114 1.00 45.44 84 SER A N 1
ATOM 653 C CA . SER A 1 84 ? 8.601 1.963 12.290 1.00 45.44 84 SER A CA 1
ATOM 654 C C . SER A 1 84 ? 9.971 1.447 12.699 1.00 45.44 84 SER A C 1
ATOM 656 O O . SER A 1 84 ? 10.012 0.611 13.626 1.00 45.44 84 SER A O 1
#

Sequence (84 aa):
MFRHLAI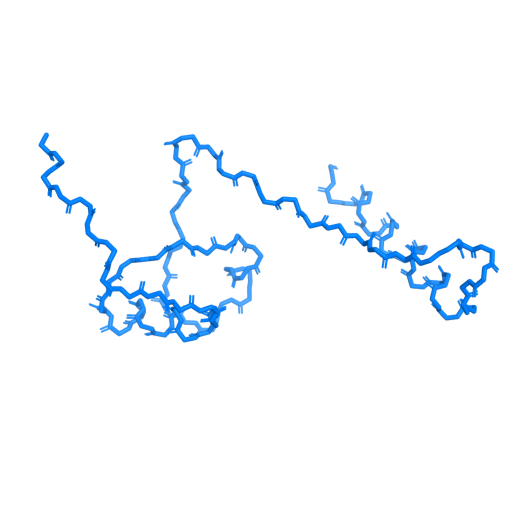RDKIQDDYTVMAMVEARLGVSFVSELMLTNCPFAIKGIPTTPALNHSISLAYQDPANLSIASKRFLEYVESQKADLS

Mean predicted aligned error: 6.78 Å

Organism: Fructilactobacillus sanfranciscensis (NCBI:txid1625)

Solvent-accessible surface area (backbone atoms only — not comparable to full-atom values): 5981 Å² total; per-residue (Å²): 142,83,86,74,95,69,85,86,79,89,79,89,53,64,68,60,53,49,51,39,37,54,71,65,75,54,86,84,91,75,61,70,74,60,60,76,74,51,94,58,90,67,82,91,75,88,58,89,72,76,81,85,79,89,82,81,89,86,79,74,66,75,88,78,50,52,73,69,55,50,53,50,51,56,50,54,55,57,56,50,63,75,73,110

Foldseek 3Di:
DDPDPDDPDDDDDPLVQQVCVLVVVDDDDDDVVCVVPPPGPDDDDADVVGDDDDDDDDDDDPVPDDPVVVVVVVVVVVVVVVVD